Protein AF-A0AAN9YS39-F1 (afdb_monomer)

Mean predicted aligned error: 8.91 Å

Radius of gyration: 19.29 Å; Cα contacts (8 Å, |Δi|>4): 243; chains: 1; bounding box: 54×45×64 Å

Organism: NCBI:txid117547

Foldseek 3Di:
DDPDDDPPPVDQDPVNVLVVLVVLADDDPQLQCCLQPPQLVCLVPDPDFAQEEEEEAVVLVCQVPVQVPAAQDFPRDCSNANPVNQVVVCVVVVNDRDGTDGRYHRSYYHPDAPNSSSCQQSWAPDDPPDHTHDHPCNSNVVGNHNYYDYDYDPPPPPD

InterPro domains:
  IPR036514 SGNH hydrolase superfamily [G3DSA:3.40.50.1110] (14-134)

Sequence (159 aa):
MHESYSSNDGCVSAEDLKQSLKSLAKFKQRSFETSSTTHIPLLQTCTDEPEIVLLGDSMIERMTTTGDSPSFQPWPSETLLSHESIVSLSAALNDQSINRLSNVFNAGVGGDKFENILYRLAGGDSSEDRPPLPGLLDVLQLRNVKLWDSFTGETSRTT

pLDDT: mean 82.63, std 16.31, range [37.0, 96.19]

Secondary structure (DSSP, 8-state):
-------------HHHHHHHHHHH----HHHHHHIIIIIHHHHHH--SPPSEEEEESHHHHHHHHTS---TTS-BS-TTTS-HHHHHHHHHHTTS----PBSSEEEEE-TT--HHHHHHHHH-B--BTTBPPBPPHHHHHTTS---EEEEE--------

Structure (mmCIF, N/CA/C/O backbone):
data_AF-A0AAN9YS39-F1
#
_entry.id   AF-A0AAN9YS39-F1
#
loop_
_atom_site.group_PDB
_atom_site.id
_atom_site.type_symbol
_atom_site.label_atom_id
_atom_site.label_alt_id
_atom_site.label_comp_id
_atom_site.label_asym_id
_atom_site.label_entity_id
_atom_site.label_seq_id
_atom_site.pdbx_PDB_ins_code
_atom_site.Cartn_x
_atom_site.Cartn_y
_atom_site.Cartn_z
_atom_site.occupancy
_atom_site.B_iso_or_equiv
_atom_site.auth_seq_id
_atom_site.auth_comp_id
_atom_site.auth_asym_id
_atom_site.auth_atom_id
_atom_site.pdbx_PDB_model_num
ATOM 1 N N . MET A 1 1 ? -35.924 -15.075 -38.144 1.00 39.03 1 MET A N 1
ATOM 2 C CA . MET A 1 1 ? -34.917 -14.076 -37.740 1.00 39.03 1 MET A CA 1
ATOM 3 C C . MET A 1 1 ? -34.938 -14.028 -36.227 1.00 39.03 1 MET A C 1
ATOM 5 O O . MET A 1 1 ? -35.868 -13.474 -35.667 1.00 39.03 1 MET A O 1
ATOM 9 N N . HIS A 1 2 ? -34.012 -14.732 -35.584 1.00 37.00 2 HIS A N 1
ATOM 10 C CA . HIS A 1 2 ? -33.788 -14.645 -34.144 1.00 37.00 2 HIS A CA 1
ATOM 11 C C . HIS A 1 2 ? -32.399 -14.032 -33.999 1.00 37.00 2 HIS A C 1
ATOM 13 O O . HIS A 1 2 ? -31.403 -14.714 -34.222 1.00 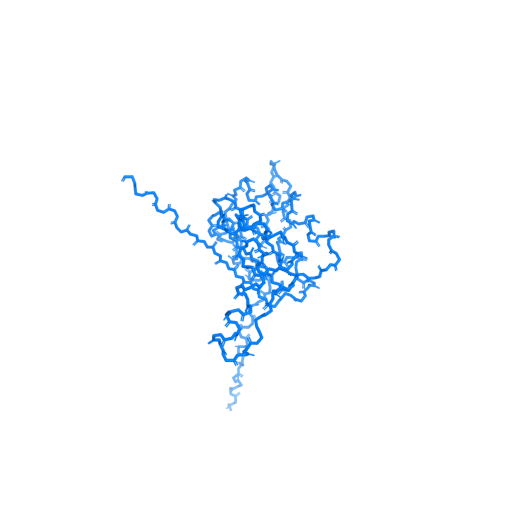37.00 2 HIS A O 1
ATOM 19 N N . GLU A 1 3 ? -32.344 -12.729 -33.738 1.00 39.38 3 GLU A N 1
ATOM 20 C CA . GLU A 1 3 ? -31.117 -12.077 -33.293 1.00 39.38 3 GLU A CA 1
ATOM 21 C C . GLU A 1 3 ? -30.938 -12.419 -31.816 1.00 39.38 3 GLU A C 1
ATOM 23 O O . GLU A 1 3 ? -31.689 -11.985 -30.943 1.00 39.38 3 GLU A O 1
ATOM 28 N N . SER A 1 4 ? -29.977 -13.293 -31.553 1.00 39.94 4 SER A N 1
ATOM 29 C CA . SER A 1 4 ? -29.464 -13.567 -30.221 1.00 39.94 4 SER A CA 1
ATOM 30 C C . SER A 1 4 ? -28.697 -12.340 -29.729 1.00 39.94 4 SER A C 1
ATOM 32 O O . SER A 1 4 ? -27.648 -11.998 -30.271 1.00 39.94 4 SER A O 1
ATOM 34 N N . TYR A 1 5 ? -29.236 -11.689 -28.699 1.00 40.44 5 TYR A N 1
ATOM 35 C CA . TYR A 1 5 ? -28.532 -10.698 -27.893 1.00 40.44 5 TYR A CA 1
ATOM 36 C C . TYR A 1 5 ? -27.308 -11.364 -27.248 1.00 40.44 5 TYR A C 1
ATOM 38 O O . TYR A 1 5 ? -27.447 -12.195 -26.351 1.00 40.44 5 TYR A O 1
ATOM 46 N N . SER A 1 6 ? -26.111 -11.006 -27.713 1.00 43.75 6 SER A N 1
ATOM 47 C CA . SER A 1 6 ? -24.876 -11.247 -26.968 1.00 43.75 6 SER A CA 1
ATOM 48 C C . SER A 1 6 ? -24.887 -10.356 -25.732 1.00 43.75 6 SER A C 1
ATOM 50 O O . SER A 1 6 ? -24.751 -9.137 -25.835 1.00 43.75 6 SER A O 1
ATOM 52 N N . SER A 1 7 ? -25.041 -10.969 -24.563 1.00 44.12 7 SER A N 1
ATOM 53 C CA . SER A 1 7 ? -24.670 -10.354 -23.294 1.00 44.12 7 SER A CA 1
ATOM 54 C C . SER A 1 7 ? -23.172 -10.049 -23.337 1.00 44.12 7 SER A C 1
ATOM 56 O O . SER A 1 7 ? -22.344 -10.951 -23.234 1.00 44.12 7 SER A O 1
ATOM 58 N N . ASN A 1 8 ? -22.819 -8.782 -23.550 1.00 45.91 8 ASN A N 1
ATOM 59 C CA . ASN A 1 8 ? -21.484 -8.278 -23.252 1.00 45.91 8 ASN A CA 1
ATOM 60 C C . ASN A 1 8 ? -21.375 -8.205 -21.724 1.00 45.91 8 ASN A C 1
ATOM 62 O O . ASN A 1 8 ? -21.684 -7.176 -21.122 1.00 45.91 8 ASN A O 1
ATOM 66 N N . ASP A 1 9 ? -20.982 -9.309 -21.093 1.00 49.34 9 ASP A N 1
ATOM 67 C CA . ASP A 1 9 ? -20.484 -9.274 -19.722 1.00 49.34 9 ASP A CA 1
ATOM 68 C C . ASP A 1 9 ? -19.184 -8.465 -19.742 1.00 49.34 9 ASP A C 1
ATOM 70 O O . ASP A 1 9 ? -18.130 -8.945 -20.157 1.00 49.34 9 ASP A O 1
ATOM 74 N N . GLY A 1 10 ? -19.285 -7.190 -19.361 1.00 56.09 10 GLY A N 1
ATOM 75 C CA . GLY A 1 10 ? -18.198 -6.208 -19.311 1.00 56.09 10 GLY A CA 1
ATOM 76 C C . GLY A 1 10 ? -17.172 -6.486 -18.210 1.00 56.09 10 GLY A C 1
ATOM 77 O O . GLY A 1 10 ? -16.821 -5.585 -17.452 1.00 56.09 10 GLY A O 1
ATOM 78 N N . CYS A 1 11 ? -16.714 -7.731 -18.090 1.00 52.41 11 CYS A N 1
ATOM 79 C CA . CYS A 1 11 ? -15.621 -8.105 -17.209 1.00 52.41 11 CYS A CA 1
ATOM 80 C C . CYS A 1 11 ? -14.301 -7.718 -17.888 1.00 52.41 11 CYS A C 1
ATOM 82 O O . CYS A 1 11 ? -13.838 -8.391 -18.808 1.00 52.41 11 CYS A O 1
ATOM 84 N N . VAL A 1 12 ? -13.716 -6.596 -17.467 1.00 68.75 12 VAL A N 1
ATOM 85 C CA . VAL A 1 12 ? -12.355 -6.206 -17.863 1.00 68.75 12 VAL A CA 1
ATOM 86 C C . VAL A 1 12 ? -11.393 -7.263 -17.319 1.00 68.75 12 VAL A C 1
ATOM 88 O O . VAL A 1 12 ? -11.411 -7.542 -16.119 1.00 68.75 12 VAL A O 1
ATOM 91 N N . SER A 1 13 ? -10.569 -7.869 -18.178 1.00 82.06 13 SER A N 1
ATOM 92 C CA . SER A 1 13 ? -9.599 -8.864 -17.715 1.00 82.06 13 SER A CA 1
ATOM 93 C C . SER A 1 13 ? -8.542 -8.211 -16.813 1.00 82.06 13 SER A C 1
ATOM 95 O O . SER A 1 13 ? -8.242 -7.022 -16.943 1.00 82.06 13 SER A O 1
ATOM 97 N N . ALA A 1 14 ? -7.952 -8.978 -15.889 1.00 78.38 14 ALA A N 1
ATOM 98 C CA . ALA A 1 14 ? -6.887 -8.468 -15.018 1.00 78.38 14 ALA A CA 1
ATOM 99 C C . ALA A 1 14 ? -5.699 -7.908 -15.825 1.00 78.38 14 ALA A C 1
ATOM 101 O O . ALA A 1 14 ? -5.078 -6.926 -15.415 1.00 78.38 14 ALA A O 1
ATOM 102 N N . GLU A 1 15 ? -5.437 -8.485 -16.998 1.00 83.44 15 GLU A N 1
ATOM 103 C CA . GLU A 1 15 ? -4.378 -8.050 -17.903 1.00 83.44 15 GLU A CA 1
ATOM 104 C C . GLU A 1 15 ? -4.726 -6.726 -18.599 1.00 83.44 15 GLU A C 1
ATOM 106 O O . GLU A 1 15 ? -3.889 -5.827 -18.663 1.00 83.44 15 GLU A O 1
ATOM 111 N N . ASP A 1 16 ? -5.980 -6.547 -19.029 1.00 85.81 16 ASP A N 1
ATOM 112 C CA . ASP A 1 16 ? -6.459 -5.284 -19.611 1.00 85.81 16 ASP A CA 1
ATOM 113 C C . ASP A 1 16 ? -6.456 -4.151 -18.579 1.00 85.81 16 ASP A C 1
ATOM 115 O O . ASP A 1 16 ? -6.081 -3.012 -18.884 1.00 85.81 16 ASP A O 1
ATOM 119 N N . LEU A 1 17 ? -6.825 -4.461 -17.330 1.00 84.69 17 LEU A N 1
ATOM 120 C CA . LEU A 1 17 ? -6.715 -3.525 -16.216 1.00 84.69 17 LEU A CA 1
ATOM 121 C C . LEU A 1 17 ? -5.251 -3.136 -15.999 1.00 84.69 17 LEU A C 1
ATOM 123 O O . LEU A 1 17 ? -4.932 -1.950 -15.962 1.00 84.69 17 LEU A O 1
ATOM 127 N N . LYS A 1 18 ? -4.344 -4.113 -15.910 1.00 85.50 18 LYS A N 1
ATOM 128 C CA . LYS A 1 18 ? -2.911 -3.866 -15.719 1.00 85.50 18 LYS A CA 1
ATOM 129 C C . LYS A 1 18 ? -2.329 -3.016 -16.843 1.00 85.50 18 LYS A C 1
ATOM 131 O O . LYS A 1 18 ? -1.599 -2.063 -16.570 1.00 85.50 18 LYS A O 1
ATOM 136 N N . GLN A 1 19 ? -2.696 -3.299 -18.089 1.00 88.00 19 GLN A N 1
ATOM 137 C CA . GLN A 1 19 ? -2.258 -2.523 -19.243 1.00 88.00 19 GLN A CA 1
ATOM 138 C C . GLN A 1 19 ? -2.791 -1.084 -19.195 1.00 88.00 19 GLN A C 1
ATOM 140 O O . GLN A 1 19 ? -2.050 -0.134 -19.466 1.00 88.00 19 GLN A O 1
ATOM 145 N N . SER A 1 20 ? -4.046 -0.907 -18.774 1.00 89.81 20 SER A N 1
ATOM 146 C CA . SER A 1 20 ? -4.647 0.414 -18.566 1.00 89.81 20 SER A CA 1
ATOM 147 C C . SER A 1 20 ? -3.912 1.198 -17.475 1.00 89.81 20 SER A C 1
ATOM 149 O O . SER A 1 20 ? -3.558 2.359 -17.684 1.00 89.81 20 SER A O 1
ATOM 151 N N . LEU A 1 21 ? -3.585 0.560 -16.347 1.00 89.75 21 LEU A N 1
ATOM 152 C CA . LEU A 1 21 ? -2.820 1.176 -15.258 1.00 89.75 21 LEU A CA 1
ATOM 153 C C . LEU A 1 21 ? -1.404 1.560 -15.709 1.00 89.75 21 LEU A C 1
ATOM 155 O O . LEU A 1 21 ? -0.965 2.680 -15.445 1.00 89.75 21 LEU A O 1
ATOM 159 N N . LYS A 1 22 ? -0.711 0.678 -16.445 1.00 90.19 22 LYS A N 1
ATOM 160 C CA . LYS A 1 22 ? 0.624 0.951 -17.007 1.00 90.19 22 LYS A CA 1
ATOM 161 C C . LYS A 1 22 ? 0.632 2.168 -17.933 1.00 90.19 22 LYS A C 1
ATOM 163 O O . LYS A 1 22 ? 1.597 2.923 -17.916 1.00 90.19 22 LYS A O 1
ATOM 168 N N . SER A 1 23 ? -0.434 2.391 -18.705 1.00 92.00 23 SER A N 1
ATOM 169 C CA . SER A 1 23 ? -0.521 3.542 -19.619 1.00 92.00 23 SER A CA 1
ATOM 170 C C . SER A 1 23 ? -0.535 4.902 -18.903 1.00 92.00 23 SER A C 1
ATOM 172 O O . SER A 1 23 ? -0.090 5.904 -19.462 1.00 92.00 23 SER A O 1
ATOM 174 N N . LEU A 1 24 ? -1.012 4.932 -17.655 1.00 92.31 24 LEU A N 1
ATOM 175 C CA . LEU A 1 24 ? -1.101 6.132 -16.816 1.00 92.31 24 LEU A CA 1
ATOM 176 C C . LEU A 1 24 ? 0.028 6.211 -15.777 1.00 92.31 24 LEU A C 1
ATOM 178 O O . LEU A 1 24 ? 0.238 7.254 -15.154 1.00 92.31 24 LEU A O 1
ATOM 182 N N . ALA A 1 25 ? 0.746 5.109 -15.577 1.00 93.38 25 ALA A N 1
ATOM 183 C CA . ALA A 1 25 ? 1.816 4.987 -14.609 1.00 93.38 25 ALA A CA 1
ATOM 184 C C . ALA A 1 25 ? 3.033 5.840 -14.986 1.00 93.38 25 ALA A C 1
ATOM 186 O O . ALA A 1 25 ? 3.477 5.863 -16.134 1.00 93.38 25 ALA A O 1
ATOM 187 N N . LYS A 1 26 ? 3.642 6.494 -13.991 1.00 94.12 26 LYS A N 1
ATOM 188 C CA . LYS A 1 26 ? 4.940 7.159 -14.160 1.00 94.12 26 LYS A CA 1
ATOM 189 C C . LYS A 1 26 ? 5.926 6.706 -13.107 1.00 94.12 26 LYS A C 1
ATOM 191 O O . LYS A 1 26 ? 5.636 6.684 -11.908 1.00 94.12 26 LYS A O 1
ATOM 196 N N . PHE A 1 27 ? 7.128 6.415 -13.582 1.00 94.31 27 PHE A N 1
ATOM 197 C CA . PHE A 1 27 ? 8.255 6.076 -12.739 1.00 94.31 27 PHE A CA 1
ATOM 198 C C . PHE A 1 27 ? 8.627 7.232 -11.805 1.00 94.31 27 PHE A C 1
ATOM 200 O O . PHE A 1 27 ? 8.667 8.398 -12.202 1.00 94.31 27 PHE A O 1
ATOM 207 N N . LYS A 1 28 ? 8.975 6.872 -10.573 1.00 93.88 28 LYS A N 1
ATOM 208 C CA . LYS A 1 28 ? 9.651 7.737 -9.613 1.00 93.88 28 LYS A CA 1
ATOM 209 C C . LYS A 1 28 ? 10.566 6.872 -8.752 1.00 93.88 28 LYS A C 1
ATOM 211 O O . LYS A 1 28 ? 10.127 5.854 -8.219 1.00 93.88 28 LYS A O 1
ATOM 216 N N . GLN A 1 29 ? 11.819 7.307 -8.599 1.00 94.75 29 GLN A N 1
ATOM 217 C CA . GLN A 1 29 ? 12.879 6.540 -7.935 1.00 94.75 29 GLN A CA 1
ATOM 218 C C . GLN A 1 29 ? 12.459 6.043 -6.546 1.00 94.75 29 GLN A C 1
ATOM 220 O O . GLN A 1 29 ? 12.477 4.845 -6.289 1.00 94.75 29 GLN A O 1
ATOM 225 N N . ARG A 1 30 ? 11.977 6.946 -5.682 1.00 94.88 30 ARG A N 1
ATOM 226 C CA . ARG A 1 30 ? 11.544 6.592 -4.321 1.00 94.88 30 ARG A CA 1
ATOM 227 C C . ARG A 1 30 ? 10.415 5.554 -4.313 1.00 94.88 30 ARG A C 1
ATOM 229 O O . ARG A 1 30 ? 10.447 4.626 -3.518 1.00 94.88 30 ARG A O 1
ATOM 236 N N . SER A 1 31 ? 9.440 5.676 -5.213 1.00 95.06 31 SER A N 1
ATOM 237 C CA . SER A 1 31 ? 8.316 4.736 -5.333 1.00 95.06 31 SER A CA 1
ATOM 238 C C . SER A 1 31 ? 8.798 3.335 -5.709 1.00 95.06 31 SER A C 1
ATOM 240 O O . SER A 1 31 ? 8.323 2.341 -5.155 1.00 95.06 31 SER A O 1
ATOM 242 N N . PHE A 1 32 ? 9.770 3.257 -6.621 1.00 96.12 32 PHE A N 1
ATOM 243 C CA . PHE A 1 32 ? 10.421 2.009 -7.004 1.00 96.12 32 PHE A CA 1
ATOM 244 C C . PHE A 1 32 ? 11.227 1.402 -5.849 1.00 96.12 32 PHE A C 1
ATOM 246 O O . PHE A 1 32 ? 11.034 0.233 -5.520 1.00 96.12 32 PHE A O 1
ATOM 253 N N . GLU A 1 33 ? 12.089 2.188 -5.205 1.00 96.19 33 GLU A N 1
ATOM 254 C CA . GLU A 1 33 ? 12.954 1.733 -4.111 1.00 96.19 33 GLU A CA 1
ATOM 255 C C . GLU A 1 33 ? 12.139 1.221 -2.923 1.00 96.19 33 GLU A C 1
ATOM 257 O O . GLU A 1 33 ? 12.350 0.095 -2.478 1.00 96.19 33 GLU A O 1
ATOM 262 N N . THR A 1 34 ? 11.154 1.988 -2.447 1.00 96.19 34 THR A N 1
ATOM 263 C CA . THR A 1 34 ? 10.321 1.566 -1.312 1.00 96.19 34 THR A CA 1
ATOM 264 C C . THR A 1 34 ? 9.501 0.321 -1.654 1.00 96.19 34 THR A C 1
ATOM 266 O O . THR A 1 34 ? 9.350 -0.572 -0.822 1.00 96.19 34 THR A O 1
ATOM 269 N N . SER A 1 35 ? 9.017 0.195 -2.894 1.00 95.62 35 SER A N 1
ATOM 270 C CA . SER A 1 35 ? 8.277 -1.010 -3.292 1.00 95.62 35 SER A CA 1
ATOM 271 C C . SER A 1 35 ? 9.156 -2.246 -3.359 1.00 95.62 35 SER A C 1
ATOM 273 O O . SER A 1 35 ? 8.786 -3.285 -2.823 1.00 95.62 35 SER A O 1
ATOM 275 N N . SER A 1 36 ? 10.309 -2.128 -4.017 1.00 95.56 36 SER A N 1
ATOM 276 C CA . SER A 1 36 ? 11.219 -3.249 -4.262 1.00 95.56 36 SER A CA 1
ATOM 277 C C . SER A 1 36 ? 11.940 -3.715 -3.003 1.00 95.56 36 SER A C 1
ATOM 279 O O . SER A 1 36 ? 12.166 -4.911 -2.854 1.00 95.56 36 SER A O 1
ATOM 281 N N . THR A 1 37 ? 12.285 -2.800 -2.097 1.00 95.94 37 THR A N 1
ATOM 282 C CA . THR A 1 37 ? 13.095 -3.124 -0.912 1.00 95.94 37 THR A CA 1
ATOM 283 C C . THR A 1 37 ? 12.274 -3.298 0.364 1.00 95.94 37 THR A C 1
ATOM 285 O O . THR A 1 37 ? 12.708 -4.030 1.250 1.00 95.94 37 THR A O 1
ATOM 288 N N . THR A 1 38 ? 11.078 -2.701 0.449 1.00 94.94 38 THR A N 1
ATOM 289 C CA . THR A 1 38 ? 10.230 -2.770 1.652 1.00 94.94 38 THR A CA 1
ATOM 290 C C . THR A 1 38 ? 8.918 -3.501 1.387 1.00 94.94 38 THR A C 1
ATOM 292 O O . THR A 1 38 ? 8.666 -4.538 1.993 1.00 94.94 38 THR A O 1
ATOM 295 N N . HIS A 1 39 ? 8.070 -2.993 0.487 1.00 94.94 39 HIS A N 1
ATOM 296 C CA . HIS A 1 39 ? 6.693 -3.490 0.349 1.00 94.94 39 HIS A CA 1
ATOM 297 C C . HIS A 1 39 ? 6.612 -4.926 -0.176 1.00 94.94 39 HIS A C 1
ATOM 299 O O . HIS A 1 39 ? 5.948 -5.764 0.430 1.00 94.94 39 HIS A O 1
ATOM 305 N N . ILE A 1 40 ? 7.281 -5.215 -1.295 1.00 94.12 40 ILE A N 1
ATOM 306 C CA . ILE A 1 40 ? 7.247 -6.538 -1.928 1.00 94.12 40 ILE A CA 1
ATOM 307 C C . ILE A 1 40 ? 7.909 -7.587 -1.023 1.00 94.12 40 ILE A C 1
ATOM 309 O O . ILE A 1 40 ? 7.262 -8.602 -0.762 1.00 94.12 40 ILE A O 1
ATOM 313 N N . PRO A 1 41 ? 9.117 -7.357 -0.464 1.00 94.69 41 PRO A N 1
ATOM 314 C CA . PRO A 1 41 ? 9.709 -8.304 0.475 1.00 94.69 41 PRO A 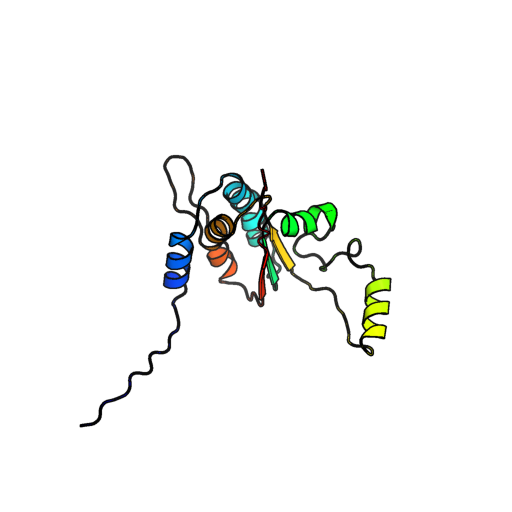CA 1
ATOM 315 C C . PRO A 1 41 ? 8.838 -8.544 1.707 1.00 94.69 41 PRO A C 1
ATOM 317 O O . PRO A 1 41 ? 8.702 -9.689 2.132 1.00 94.69 41 PRO A O 1
ATOM 320 N N . LEU A 1 42 ? 8.200 -7.507 2.262 1.00 92.62 42 LEU A N 1
ATOM 321 C CA . LEU A 1 42 ? 7.309 -7.664 3.413 1.00 92.62 42 LEU A CA 1
ATOM 322 C C . LEU A 1 42 ? 6.096 -8.548 3.080 1.00 92.62 42 LEU A C 1
ATOM 324 O O . LEU A 1 42 ? 5.781 -9.457 3.840 1.00 92.62 42 LEU A O 1
ATOM 328 N N . LEU A 1 43 ? 5.464 -8.351 1.920 1.00 90.94 43 LEU A N 1
ATOM 329 C CA . LEU A 1 43 ? 4.383 -9.225 1.454 1.00 90.94 43 LEU A CA 1
ATOM 330 C C . LEU A 1 43 ? 4.851 -10.666 1.215 1.00 90.94 43 LEU A C 1
ATOM 332 O O . LEU A 1 43 ? 4.120 -11.605 1.508 1.00 90.94 43 LEU A O 1
ATOM 336 N N . GLN A 1 44 ? 6.059 -10.858 0.688 1.00 89.50 44 GLN A N 1
ATOM 337 C CA . GLN A 1 44 ? 6.604 -12.187 0.399 1.00 89.50 44 GLN A CA 1
ATOM 338 C C . GLN A 1 44 ? 7.047 -12.943 1.657 1.00 89.50 44 GLN A C 1
ATOM 340 O O . GLN A 1 44 ? 6.986 -14.169 1.680 1.00 89.50 44 GLN A O 1
ATOM 345 N N . THR A 1 45 ? 7.500 -12.228 2.686 1.00 88.69 45 THR A N 1
ATOM 346 C CA . THR A 1 45 ? 7.991 -12.818 3.943 1.00 88.69 45 THR A CA 1
ATOM 347 C C . THR A 1 45 ? 6.899 -13.000 4.990 1.00 88.69 45 THR A C 1
ATOM 349 O O . THR A 1 45 ? 7.028 -13.871 5.848 1.00 88.69 45 THR A O 1
ATOM 352 N N . CYS A 1 46 ? 5.821 -12.216 4.930 1.00 82.88 46 CYS A N 1
ATOM 353 C CA . CYS A 1 46 ? 4.706 -12.336 5.857 1.00 82.88 46 CYS A CA 1
ATOM 354 C C . CYS A 1 46 ? 3.797 -13.518 5.482 1.00 82.88 46 CYS A C 1
ATOM 356 O O . CYS A 1 46 ? 3.317 -13.628 4.346 1.00 82.88 46 CYS A O 1
ATOM 358 N N . THR A 1 47 ? 3.554 -14.394 6.461 1.00 79.44 47 THR A N 1
ATOM 359 C CA . THR A 1 47 ? 2.622 -15.524 6.344 1.00 79.44 47 THR A CA 1
ATOM 360 C C . THR A 1 47 ? 1.165 -15.090 6.403 1.00 79.44 47 THR A C 1
ATOM 362 O O . THR A 1 47 ? 0.311 -15.794 5.873 1.00 79.44 47 THR A O 1
ATOM 365 N N . ASP A 1 48 ? 0.885 -13.944 7.022 1.00 81.94 48 ASP A N 1
ATOM 366 C CA . ASP A 1 48 ? -0.468 -13.419 7.132 1.00 81.94 48 ASP A CA 1
ATOM 367 C C . ASP A 1 48 ? -0.901 -12.797 5.798 1.00 81.94 48 ASP A C 1
ATOM 369 O O . ASP A 1 48 ? -0.143 -12.100 5.112 1.00 81.94 48 ASP A O 1
ATOM 373 N N .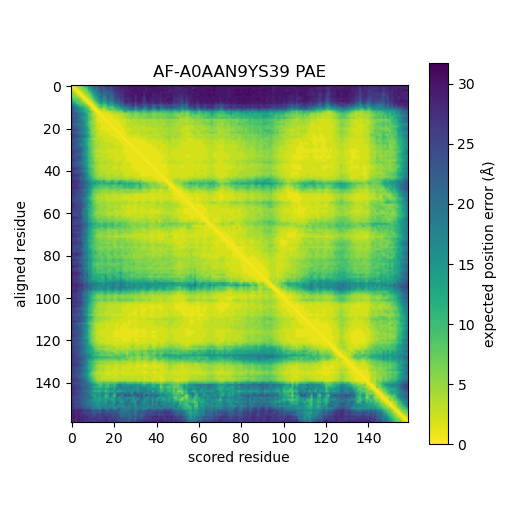 GLU A 1 49 ? -2.137 -13.073 5.391 1.00 84.38 49 GLU A N 1
ATOM 374 C CA . GLU A 1 49 ? -2.706 -12.466 4.194 1.00 84.38 49 GLU A CA 1
ATOM 375 C C . GLU A 1 49 ? -3.255 -11.079 4.531 1.00 84.38 49 GLU A C 1
ATOM 377 O O . GLU A 1 49 ? -4.080 -10.962 5.439 1.00 84.38 49 GLU A O 1
ATOM 382 N N . PRO A 1 50 ? -2.831 -10.020 3.817 1.00 87.50 50 PRO A N 1
ATOM 383 C CA . PRO A 1 50 ? -3.392 -8.702 4.034 1.00 87.50 50 PRO A CA 1
ATOM 384 C C . PRO A 1 50 ? -4.868 -8.704 3.642 1.00 87.50 50 PRO A C 1
ATOM 386 O O . PRO A 1 50 ? -5.220 -8.992 2.500 1.00 87.50 50 PRO A O 1
ATOM 389 N N . GLU A 1 51 ? -5.732 -8.340 4.583 1.00 88.00 51 GLU A N 1
ATOM 390 C CA . GLU A 1 51 ? -7.162 -8.179 4.316 1.00 88.00 51 GLU A CA 1
ATOM 391 C C . GLU A 1 51 ? -7.459 -6.804 3.713 1.00 88.00 51 GLU A C 1
ATOM 393 O O . GLU A 1 51 ? -8.410 -6.646 2.943 1.00 88.00 51 GLU A O 1
ATOM 398 N N . ILE A 1 52 ? -6.633 -5.812 4.054 1.00 89.12 52 ILE A N 1
ATOM 399 C CA . ILE A 1 52 ? -6.789 -4.414 3.655 1.00 89.12 52 ILE A CA 1
ATOM 400 C C . ILE A 1 52 ? -5.437 -3.891 3.193 1.00 89.12 52 ILE A C 1
ATOM 402 O O . ILE A 1 52 ? -4.436 -4.054 3.891 1.00 89.12 52 ILE A O 1
ATOM 406 N N . VAL A 1 53 ? -5.412 -3.224 2.043 1.00 91.50 53 VAL A N 1
ATOM 407 C CA . VAL A 1 53 ? -4.211 -2.570 1.520 1.00 91.50 53 VAL A CA 1
ATOM 408 C C . VAL A 1 53 ? -4.446 -1.067 1.451 1.00 91.50 53 VAL A C 1
ATOM 410 O O . VAL A 1 53 ? -5.331 -0.595 0.738 1.00 91.50 53 VAL A O 1
ATOM 413 N N . LEU A 1 54 ? -3.629 -0.314 2.187 1.00 92.69 54 LEU A N 1
ATOM 414 C CA . LEU A 1 54 ? -3.629 1.145 2.173 1.00 92.69 54 LEU A CA 1
ATOM 415 C C . LEU A 1 54 ? -2.575 1.633 1.184 1.00 92.69 54 LEU A C 1
ATOM 417 O O . LEU A 1 54 ? -1.373 1.515 1.431 1.00 92.69 54 LEU A O 1
ATOM 421 N N . LEU A 1 55 ? -3.015 2.203 0.071 1.00 91.38 55 LEU A N 1
ATOM 422 C CA . LEU A 1 55 ? -2.146 2.857 -0.895 1.00 91.38 55 LEU A CA 1
ATOM 423 C C . LEU A 1 55 ? -2.180 4.358 -0.670 1.00 91.38 55 LEU A C 1
ATOM 425 O O . LEU A 1 55 ? -3.236 4.959 -0.490 1.00 91.38 55 LEU A O 1
ATOM 429 N N . GLY A 1 56 ? -1.025 4.997 -0.753 1.00 90.56 56 GLY A N 1
ATOM 430 C CA . GLY A 1 56 ? -1.027 6.445 -0.748 1.00 90.56 56 GLY A CA 1
ATOM 431 C C . GLY A 1 56 ? 0.343 7.068 -0.748 1.00 90.56 56 GLY A C 1
ATOM 432 O O . GLY A 1 56 ? 1.359 6.427 -1.033 1.00 90.56 56 GLY A O 1
ATOM 433 N N . ASP A 1 57 ? 0.318 8.348 -0.428 1.00 92.38 57 ASP A N 1
ATOM 434 C CA . ASP A 1 57 ? 1.471 9.221 -0.379 1.00 92.38 57 ASP A CA 1
ATOM 435 C C . ASP A 1 57 ? 2.089 9.282 1.035 1.00 92.38 57 ASP A C 1
ATOM 437 O O . ASP A 1 57 ? 2.073 8.316 1.807 1.00 92.38 57 ASP A O 1
ATOM 441 N N . SER A 1 58 ? 2.633 10.448 1.386 1.00 90.69 58 SER A N 1
ATOM 442 C CA . SER A 1 58 ? 3.160 10.744 2.712 1.00 90.69 58 SER A CA 1
ATOM 443 C C . SER A 1 58 ? 2.145 10.590 3.843 1.00 90.69 58 SER A C 1
ATOM 445 O O . SER A 1 58 ? 2.571 10.303 4.955 1.00 90.69 58 SER A O 1
ATOM 447 N N . MET A 1 59 ? 0.844 10.810 3.633 1.00 89.94 59 MET A N 1
ATOM 448 C CA . MET A 1 59 ? -0.138 10.677 4.716 1.00 89.94 59 MET A CA 1
ATOM 449 C C . MET A 1 59 ? -0.274 9.223 5.153 1.00 89.94 59 MET A C 1
ATOM 451 O O . MET A 1 59 ? -0.198 8.937 6.345 1.00 89.94 59 MET A O 1
ATOM 455 N N . ILE A 1 60 ? -0.380 8.304 4.192 1.00 91.06 60 ILE A N 1
ATOM 456 C CA . ILE A 1 60 ? -0.442 6.870 4.478 1.00 91.06 60 ILE A CA 1
ATOM 457 C C . ILE A 1 60 ? 0.901 6.371 5.009 1.00 91.06 60 ILE A C 1
ATOM 459 O O . ILE A 1 60 ? 0.920 5.699 6.036 1.00 91.06 60 ILE A O 1
ATOM 463 N N . GLU A 1 61 ? 2.026 6.782 4.413 1.00 91.50 61 GLU A N 1
ATOM 464 C CA . GLU A 1 61 ? 3.369 6.463 4.931 1.00 91.50 61 GLU A CA 1
ATOM 465 C C . GLU A 1 61 ? 3.532 6.919 6.396 1.00 91.50 61 GLU A C 1
ATOM 467 O O . GLU A 1 61 ? 4.088 6.204 7.225 1.00 91.50 61 GLU A O 1
ATOM 472 N N . ARG A 1 62 ? 3.002 8.091 6.767 1.00 90.94 62 ARG A N 1
ATOM 473 C CA . ARG A 1 62 ? 3.100 8.626 8.136 1.00 90.94 62 ARG A CA 1
ATOM 474 C C . ARG A 1 62 ? 2.295 7.857 9.173 1.00 90.94 62 ARG A C 1
ATOM 476 O O . ARG A 1 62 ? 2.600 7.982 10.359 1.00 90.94 62 ARG A O 1
ATOM 483 N N . MET A 1 63 ? 1.329 7.040 8.763 1.00 90.62 63 MET A N 1
ATOM 484 C CA . MET A 1 63 ? 0.605 6.182 9.701 1.00 90.62 63 MET A CA 1
ATOM 485 C C . MET A 1 63 ? 1.538 5.161 10.355 1.00 90.62 63 MET A C 1
ATOM 487 O O . MET A 1 63 ? 1.335 4.834 11.518 1.00 90.62 63 MET A O 1
ATOM 491 N N . THR A 1 64 ? 2.594 4.713 9.666 1.00 89.06 64 THR A N 1
ATOM 492 C CA . THR A 1 64 ? 3.585 3.802 10.263 1.00 89.06 64 THR A CA 1
ATOM 493 C C . THR A 1 64 ? 4.570 4.524 11.178 1.00 89.06 64 THR A C 1
ATOM 495 O O . THR A 1 64 ? 5.019 3.942 12.154 1.00 89.06 64 THR A O 1
ATOM 498 N N . THR A 1 65 ? 4.902 5.788 10.893 1.00 86.06 65 THR A N 1
ATOM 499 C CA . THR A 1 65 ? 5.941 6.530 11.632 1.00 86.06 65 THR A CA 1
ATOM 500 C C . THR A 1 65 ? 5.382 7.386 12.762 1.00 86.06 65 THR A C 1
ATOM 502 O O . THR A 1 65 ? 5.791 7.241 13.905 1.00 86.06 65 THR A O 1
ATOM 505 N N . THR A 1 66 ? 4.452 8.296 12.462 1.00 87.75 66 THR A N 1
ATOM 506 C CA . THR A 1 66 ? 3.827 9.185 13.460 1.00 87.75 66 THR A CA 1
ATOM 507 C C . THR A 1 66 ? 2.657 8.497 14.147 1.00 87.75 66 THR A C 1
ATOM 509 O O . THR A 1 66 ? 2.439 8.681 15.339 1.00 87.75 66 THR A O 1
ATOM 512 N N . GLY A 1 67 ? 1.902 7.707 13.384 1.00 85.12 67 GLY A N 1
ATOM 513 C CA . GLY A 1 67 ? 0.761 6.963 13.896 1.00 85.12 67 GLY A CA 1
ATOM 514 C C . GLY A 1 67 ? 1.116 5.623 14.531 1.00 85.12 67 GLY A C 1
ATOM 515 O O . GLY A 1 67 ? 0.205 4.936 14.978 1.00 85.12 67 GLY A O 1
ATOM 516 N N . ASP A 1 68 ? 2.387 5.214 14.529 1.00 91.69 68 ASP A N 1
ATOM 517 C CA . ASP A 1 68 ? 2.863 3.941 15.094 1.00 91.69 68 ASP A CA 1
ATOM 518 C C . ASP A 1 68 ? 1.972 2.734 14.727 1.00 91.69 68 ASP A C 1
ATOM 520 O O . ASP A 1 68 ? 1.666 1.870 15.543 1.00 91.69 68 ASP A O 1
ATOM 524 N N . SER A 1 69 ? 1.454 2.730 13.494 1.00 92.31 69 SER A N 1
ATOM 525 C CA . SER A 1 69 ? 0.545 1.712 12.958 1.00 92.31 69 SER A CA 1
ATOM 526 C C . SER A 1 69 ? 1.252 0.937 11.844 1.00 92.31 69 SER A C 1
ATOM 528 O O . SER A 1 69 ? 0.972 1.171 10.662 1.00 92.31 69 SER A O 1
ATOM 530 N N . PRO A 1 70 ? 2.231 0.079 12.183 1.00 91.62 70 PRO A N 1
ATOM 531 C CA . PRO A 1 70 ? 2.949 -0.719 11.198 1.00 91.62 70 PRO A CA 1
ATOM 532 C C . PRO A 1 70 ? 2.027 -1.758 10.545 1.00 91.62 70 PRO A C 1
ATOM 534 O O . PRO A 1 70 ? 0.984 -2.131 11.085 1.00 91.62 70 PRO A O 1
ATOM 537 N N . SER A 1 71 ? 2.429 -2.238 9.369 1.00 92.50 71 SER A N 1
ATOM 538 C CA . SER A 1 71 ? 1.694 -3.279 8.648 1.00 92.50 71 SER A CA 1
ATOM 539 C C . SER A 1 71 ? 1.545 -4.555 9.484 1.00 92.50 71 SER A C 1
ATOM 541 O O . SER A 1 71 ? 2.462 -4.935 10.210 1.00 92.50 71 SER A O 1
ATOM 543 N N . PHE A 1 72 ? 0.406 -5.232 9.331 1.00 91.62 72 PHE A N 1
ATOM 544 C CA . PHE A 1 72 ? 0.058 -6.496 9.999 1.00 91.62 72 PHE A CA 1
ATOM 545 C C . PHE A 1 72 ? -0.041 -6.422 11.530 1.00 91.62 72 PHE A C 1
ATOM 547 O O . PHE A 1 72 ? -0.094 -7.447 12.200 1.00 91.62 72 PHE A O 1
ATOM 554 N N . GLN A 1 73 ? -0.114 -5.217 12.094 1.00 90.88 73 GLN A N 1
ATOM 555 C CA . GLN A 1 73 ? -0.499 -4.991 13.487 1.00 90.88 73 GLN A CA 1
ATOM 556 C C . GLN A 1 73 ? -1.932 -4.437 13.556 1.00 90.88 73 GLN A C 1
ATOM 558 O O . GLN A 1 73 ? -2.447 -3.960 12.538 1.00 90.88 73 GLN A O 1
ATOM 563 N N . PRO A 1 74 ? -2.606 -4.500 14.723 1.00 91.31 74 PRO A N 1
ATOM 564 C CA . PRO A 1 74 ? -3.939 -3.931 14.883 1.00 91.31 74 PRO A CA 1
ATOM 565 C C . PRO A 1 74 ? -3.984 -2.460 14.453 1.00 91.31 74 PRO A C 1
ATOM 567 O O . PRO A 1 74 ? -3.226 -1.633 14.961 1.00 91.31 74 PRO A O 1
ATOM 570 N N . TRP A 1 75 ? -4.885 -2.144 13.523 1.00 91.38 75 TRP A N 1
ATOM 571 C CA . TRP A 1 75 ? -5.017 -0.818 12.928 1.00 91.38 75 TRP A CA 1
ATOM 572 C C . TRP A 1 75 ? -6.358 -0.151 13.295 1.00 91.38 75 TRP A C 1
ATOM 574 O O . TRP A 1 75 ? -7.400 -0.810 13.259 1.00 91.38 75 TRP A O 1
ATOM 584 N N . PRO A 1 76 ? -6.378 1.161 13.593 1.00 91.44 76 PRO A N 1
ATOM 585 C CA . PRO A 1 76 ? -5.201 1.988 13.865 1.00 91.44 76 PRO A CA 1
ATOM 586 C C . PRO A 1 76 ? -4.520 1.527 15.164 1.00 91.44 76 PRO A C 1
ATOM 588 O O . PRO A 1 76 ? -5.106 0.749 15.916 1.00 91.44 76 PRO A O 1
ATOM 591 N N . SER A 1 77 ? -3.303 1.987 15.442 1.00 92.19 77 SER A N 1
ATOM 592 C CA . SER A 1 77 ? -2.591 1.672 16.689 1.00 92.19 77 SER A CA 1
ATOM 593 C C . SER A 1 77 ? -3.256 2.291 17.925 1.00 92.19 77 SER A C 1
ATOM 595 O O . SER A 1 77 ? -4.147 3.144 17.827 1.00 92.19 77 SER A O 1
ATOM 597 N N . GLU A 1 78 ? -2.790 1.902 19.114 1.00 92.31 78 GLU A N 1
ATOM 598 C CA . GLU A 1 78 ? -3.205 2.545 20.368 1.00 92.31 78 GLU A CA 1
ATOM 599 C C . GLU A 1 78 ? -2.774 4.011 20.460 1.00 92.31 78 GLU A C 1
ATOM 601 O O . GLU A 1 78 ? -3.487 4.815 21.057 1.00 92.31 78 GLU A O 1
ATOM 606 N N . THR A 1 79 ? -1.655 4.360 19.821 1.00 91.12 79 THR A N 1
ATOM 607 C CA . THR A 1 79 ? -1.141 5.731 19.740 1.00 91.12 79 THR A CA 1
ATOM 608 C C . THR A 1 79 ? -2.113 6.650 19.000 1.00 91.12 79 THR A C 1
ATOM 610 O O . THR A 1 79 ? -2.300 7.798 19.399 1.00 91.12 79 THR A O 1
ATOM 613 N N . LEU A 1 80 ? -2.757 6.158 17.935 1.00 89.31 80 LEU A N 1
ATOM 614 C CA . LEU A 1 80 ? -3.734 6.937 17.167 1.00 89.31 80 LEU A CA 1
ATOM 615 C C . LEU A 1 80 ? -5.136 6.918 17.767 1.00 89.31 80 LEU A C 1
ATOM 617 O O . LEU A 1 80 ? -5.853 7.914 17.696 1.00 89.31 80 LEU A O 1
ATOM 621 N N . LEU A 1 81 ? -5.550 5.780 18.312 1.00 90.75 81 LEU A N 1
ATOM 622 C CA . LEU A 1 81 ? -6.868 5.623 18.905 1.00 90.75 81 LEU A CA 1
ATOM 623 C C . LEU A 1 81 ? -6.733 4.725 20.122 1.00 90.75 81 LEU A C 1
ATOM 625 O O . LEU A 1 81 ? -6.576 3.522 19.959 1.00 90.75 81 LEU A O 1
ATOM 629 N N . SER A 1 82 ? -6.786 5.278 21.331 1.00 92.50 82 SER A N 1
ATOM 630 C CA . SER A 1 82 ? -6.620 4.491 22.558 1.00 92.50 82 SER A CA 1
ATOM 631 C C . SER A 1 82 ? -7.781 3.516 22.780 1.00 92.50 82 SER A C 1
ATOM 633 O O . SER A 1 82 ? -8.883 3.708 22.260 1.00 92.50 82 SER A O 1
ATOM 635 N N . HIS A 1 83 ? -7.561 2.478 23.591 1.00 91.00 83 HIS A N 1
ATOM 636 C CA . HIS A 1 83 ? -8.636 1.557 23.975 1.00 91.00 83 HIS A CA 1
ATOM 637 C C . HIS A 1 83 ? -9.809 2.291 24.652 1.00 91.00 83 HIS A C 1
ATOM 639 O O . HIS A 1 83 ? -10.965 2.044 24.323 1.00 91.00 83 HIS A O 1
ATOM 645 N N . GLU A 1 84 ? -9.520 3.270 25.516 1.00 92.06 84 GLU A N 1
ATOM 646 C CA . GLU A 1 84 ? -10.537 4.119 26.153 1.00 92.06 84 GLU A CA 1
ATOM 647 C C . GLU A 1 84 ? -11.378 4.896 25.128 1.00 92.06 84 GLU A C 1
ATOM 649 O O . GLU A 1 84 ? -12.594 5.031 25.286 1.00 92.06 84 GLU A O 1
ATOM 654 N N . SER A 1 85 ? -10.750 5.360 24.043 1.00 92.31 85 SER A N 1
ATOM 655 C CA . SER A 1 85 ? -11.444 6.050 22.952 1.00 92.31 85 SER A CA 1
ATOM 656 C C . SER A 1 85 ? -12.350 5.098 22.171 1.00 92.31 85 SER A C 1
ATOM 658 O O . SER A 1 85 ? -13.469 5.472 21.838 1.00 92.31 85 SER A O 1
ATOM 660 N N . ILE A 1 86 ? -11.910 3.858 21.921 1.00 90.31 86 ILE A N 1
ATOM 661 C CA . ILE A 1 86 ? -12.738 2.820 21.280 1.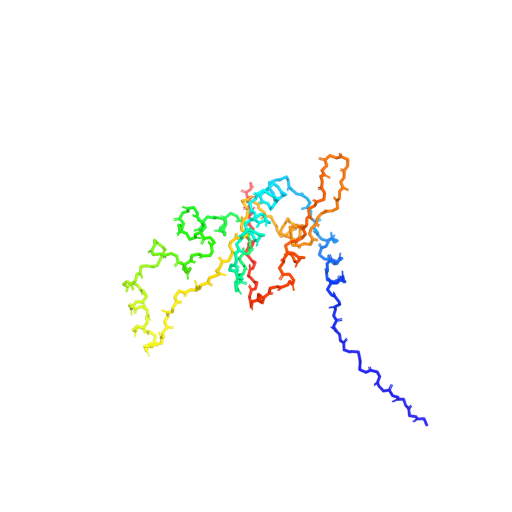00 90.31 86 ILE A CA 1
ATOM 662 C C . ILE A 1 86 ? -13.964 2.504 22.134 1.00 90.31 86 ILE A C 1
ATOM 664 O O . ILE A 1 86 ? -15.075 2.458 21.607 1.00 90.31 86 ILE A O 1
ATOM 668 N N . VAL A 1 87 ? -13.781 2.321 23.444 1.00 89.81 87 VAL A N 1
ATOM 669 C CA . VAL A 1 87 ? -14.886 2.070 24.381 1.00 89.81 87 VAL A CA 1
ATOM 670 C C . VAL A 1 87 ? -15.864 3.246 24.375 1.00 89.81 87 VAL A C 1
ATOM 672 O O . VAL A 1 87 ? -17.069 3.046 24.239 1.00 89.81 87 VAL A O 1
ATOM 675 N N . SER A 1 88 ? -15.346 4.475 24.434 1.00 90.44 88 SER A N 1
ATOM 676 C CA . SER A 1 88 ? -16.163 5.694 24.413 1.00 90.44 88 SER A CA 1
ATOM 677 C C . SER A 1 88 ? -16.946 5.854 23.105 1.00 90.44 88 SER A C 1
ATOM 679 O O . SER A 1 88 ? -18.129 6.189 23.130 1.00 90.44 88 SER A O 1
ATOM 681 N N . LEU A 1 89 ? -16.316 5.585 21.957 1.00 88.31 89 LEU A N 1
ATOM 682 C CA . LEU A 1 89 ? -16.973 5.620 20.648 1.00 88.31 89 LEU A CA 1
ATOM 683 C C . LEU A 1 89 ? -18.020 4.514 20.507 1.00 88.31 89 LEU A C 1
ATOM 685 O O . LEU A 1 89 ? -19.097 4.768 19.978 1.00 88.31 89 LEU A O 1
ATOM 689 N N . SER A 1 90 ? -17.729 3.309 21.000 1.00 89.06 90 SER A N 1
ATOM 690 C CA . SER A 1 90 ? -18.672 2.184 20.951 1.00 89.06 90 SER A CA 1
ATOM 691 C C . SER A 1 90 ? -19.931 2.511 21.756 1.00 89.06 90 SER A C 1
ATOM 693 O O . SER A 1 90 ? -21.039 2.350 21.249 1.00 89.06 90 SER A O 1
ATOM 695 N N . ALA A 1 91 ? -19.769 3.092 22.951 1.00 87.50 91 ALA A N 1
ATOM 696 C CA . ALA A 1 91 ? -20.886 3.575 23.762 1.00 87.50 91 ALA A CA 1
ATOM 697 C C . ALA A 1 91 ? -21.687 4.682 23.046 1.00 87.50 91 ALA A C 1
ATOM 699 O O . ALA A 1 91 ? -22.918 4.675 23.065 1.00 87.50 91 ALA A O 1
ATOM 700 N N . ALA A 1 92 ? -21.008 5.613 22.363 1.00 88.06 92 ALA A N 1
ATOM 701 C CA . ALA A 1 92 ? -21.661 6.672 21.589 1.00 88.06 92 ALA A CA 1
ATOM 702 C C . ALA A 1 92 ? -22.437 6.146 20.364 1.00 88.06 92 ALA A C 1
ATOM 704 O O . ALA A 1 92 ? -23.415 6.764 19.945 1.00 88.06 92 ALA A O 1
ATOM 705 N N . LEU A 1 93 ? -22.031 5.005 19.802 1.00 86.56 93 LEU A N 1
ATOM 706 C CA . LEU A 1 93 ? -22.682 4.352 18.662 1.00 86.56 93 LEU A CA 1
ATOM 707 C C . LEU A 1 93 ? -23.743 3.316 19.075 1.00 86.56 93 LEU A C 1
ATOM 709 O O . LEU A 1 93 ? -24.084 2.443 18.278 1.00 86.56 93 LEU A O 1
ATOM 713 N N . ASN A 1 94 ? -24.307 3.425 20.283 1.00 85.12 94 ASN A N 1
ATOM 714 C CA . ASN A 1 94 ? -25.293 2.485 20.837 1.00 85.12 94 ASN A CA 1
ATOM 715 C C . ASN A 1 94 ? -24.761 1.041 20.926 1.00 85.12 94 ASN A C 1
ATOM 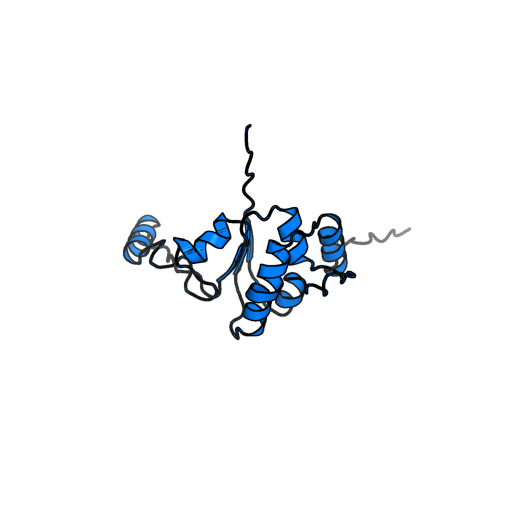717 O O . ASN A 1 94 ? -25.416 0.105 20.468 1.00 85.12 94 ASN A O 1
ATOM 721 N N . ASP A 1 95 ? -23.561 0.875 21.487 1.00 77.19 95 ASP A N 1
ATOM 722 C CA . ASP A 1 95 ? -22.881 -0.413 21.693 1.00 77.19 95 ASP A CA 1
ATOM 723 C C . ASP A 1 95 ? -22.602 -1.206 20.405 1.00 77.19 95 ASP A C 1
ATOM 725 O O . ASP A 1 95 ? -22.439 -2.429 20.421 1.00 77.19 95 ASP A O 1
ATOM 729 N N . GLN A 1 96 ? -22.478 -0.520 19.265 1.00 78.00 96 GLN A N 1
ATOM 730 C CA . GLN A 1 96 ? -21.868 -1.143 18.095 1.00 78.00 96 GLN A CA 1
ATOM 731 C C . GLN A 1 96 ? -20.394 -1.441 18.378 1.00 78.00 96 GLN A C 1
ATOM 733 O O . GLN A 1 96 ? -19.633 -0.565 18.789 1.00 78.00 96 GLN A O 1
ATOM 738 N N . SER A 1 97 ? -19.983 -2.688 18.140 1.00 78.25 97 SER A N 1
ATOM 739 C CA . SER A 1 97 ? -18.609 -3.118 18.381 1.00 78.25 97 SER A CA 1
ATOM 740 C C . SER A 1 97 ? -17.657 -2.461 17.380 1.00 78.25 97 SER A C 1
ATOM 742 O O . SER A 1 97 ? -17.596 -2.872 16.217 1.00 78.25 97 SER A O 1
ATOM 744 N N . ILE A 1 98 ? -16.886 -1.472 17.831 1.00 84.62 98 ILE A N 1
ATOM 745 C CA . ILE A 1 98 ? -15.736 -0.970 17.081 1.00 84.62 98 ILE A CA 1
ATOM 746 C C . ILE A 1 98 ? -14.540 -1.848 17.429 1.00 84.62 98 ILE A C 1
ATOM 748 O O . ILE A 1 98 ? -14.027 -1.814 18.544 1.00 84.62 98 ILE A O 1
ATOM 752 N N . ASN A 1 99 ? -14.081 -2.627 16.454 1.00 87.31 99 ASN A N 1
ATOM 753 C CA . ASN A 1 99 ? -12.871 -3.427 16.580 1.00 87.31 99 ASN A CA 1
ATOM 754 C C . ASN A 1 99 ? -11.765 -2.827 15.717 1.00 87.31 99 ASN A C 1
ATOM 756 O O . ASN A 1 99 ? -12.030 -2.280 14.644 1.00 87.31 99 ASN A O 1
ATOM 760 N N . ARG A 1 100 ? -10.517 -2.959 16.173 1.00 90.56 100 ARG A N 1
ATOM 761 C CA . ARG A 1 100 ? -9.362 -2.672 15.321 1.00 90.56 100 ARG A CA 1
ATOM 762 C C . ARG A 1 100 ? -9.319 -3.668 14.168 1.00 90.56 100 ARG A C 1
ATOM 764 O O . ARG A 1 100 ? -9.667 -4.836 14.329 1.00 90.56 100 ARG A O 1
ATOM 771 N N . LEU A 1 101 ? -8.859 -3.193 13.024 1.00 90.19 101 LEU A N 1
ATOM 772 C CA . LEU A 1 101 ? -8.663 -3.999 11.833 1.00 90.19 101 LEU A CA 1
ATOM 773 C C . LEU A 1 101 ? -7.382 -4.821 11.996 1.00 90.19 101 LEU A C 1
ATOM 775 O O . LEU A 1 101 ? -6.340 -4.289 12.380 1.00 90.19 101 LEU A O 1
ATOM 779 N N . SER A 1 102 ? -7.456 -6.114 11.709 1.00 88.50 102 SER A N 1
ATOM 780 C CA . SER A 1 102 ? -6.292 -6.992 11.591 1.00 88.50 102 SER A CA 1
ATOM 781 C C . SER A 1 102 ? -5.767 -6.998 10.157 1.00 88.50 102 SER A C 1
ATOM 783 O O . SER A 1 102 ? -6.490 -6.663 9.220 1.00 88.50 102 SER A O 1
ATOM 785 N N . ASN A 1 103 ? -4.507 -7.407 9.983 1.00 90.62 103 ASN A N 1
ATOM 786 C CA . ASN A 1 103 ? -3.912 -7.679 8.671 1.00 90.62 103 ASN A CA 1
ATOM 787 C C . ASN A 1 103 ? -3.994 -6.502 7.682 1.00 90.62 103 ASN A C 1
ATOM 789 O O . ASN A 1 103 ? -4.216 -6.687 6.484 1.00 90.62 103 ASN A O 1
ATOM 793 N N . VAL A 1 104 ? -3.816 -5.276 8.179 1.00 92.19 104 VAL A N 1
ATOM 794 C CA . VAL A 1 104 ? -3.732 -4.080 7.335 1.00 92.19 104 VAL A CA 1
ATOM 795 C C . VAL A 1 104 ? -2.310 -3.934 6.810 1.00 92.19 104 VAL A C 1
ATOM 797 O O . VAL A 1 104 ? -1.359 -3.865 7.586 1.00 92.19 104 VAL A O 1
ATOM 800 N N . PHE A 1 105 ? -2.153 -3.854 5.494 1.00 94.12 105 PHE A N 1
ATOM 801 C CA . PHE A 1 105 ? -0.878 -3.604 4.839 1.00 94.12 105 PHE A CA 1
ATOM 802 C C . PHE A 1 105 ? -0.777 -2.148 4.392 1.00 94.12 105 PHE A C 1
ATOM 804 O O . PHE A 1 105 ? -1.533 -1.681 3.540 1.00 94.12 105 PHE A O 1
ATOM 811 N N . ASN A 1 106 ? 0.182 -1.427 4.964 1.00 94.19 106 ASN A N 1
ATOM 812 C CA . ASN A 1 106 ? 0.502 -0.067 4.571 1.00 94.19 106 ASN A CA 1
ATOM 813 C C . ASN A 1 106 ? 1.510 -0.072 3.414 1.00 94.19 106 ASN A C 1
ATOM 815 O O . ASN A 1 106 ? 2.645 -0.518 3.572 1.00 94.19 106 ASN A O 1
ATOM 819 N N . ALA A 1 107 ? 1.083 0.448 2.266 1.00 94.69 107 ALA A N 1
ATOM 820 C CA . ALA A 1 107 ? 1.884 0.624 1.062 1.00 94.69 107 ALA A CA 1
ATOM 821 C C . ALA A 1 107 ? 2.016 2.115 0.681 1.00 94.69 107 ALA A C 1
ATOM 823 O O . ALA A 1 107 ? 2.032 2.473 -0.508 1.00 94.69 107 ALA A O 1
ATOM 824 N N . GLY A 1 108 ? 2.076 2.994 1.685 1.00 94.94 108 GLY A N 1
ATOM 825 C CA . GLY A 1 108 ? 2.287 4.430 1.523 1.00 94.94 108 GLY A CA 1
ATOM 826 C C . GLY A 1 108 ? 3.731 4.773 1.161 1.00 94.94 108 GLY A C 1
ATOM 827 O O . GLY A 1 108 ? 4.667 4.203 1.716 1.00 94.94 108 GLY A O 1
ATOM 828 N N . VAL A 1 109 ? 3.931 5.721 0.241 1.00 94.81 109 VAL A N 1
ATOM 829 C CA . VAL A 1 109 ? 5.269 6.226 -0.109 1.00 94.81 109 VAL A CA 1
ATOM 830 C C . VAL A 1 109 ? 5.276 7.743 -0.193 1.00 94.81 109 VAL A C 1
ATOM 832 O O . VAL A 1 109 ? 4.501 8.358 -0.923 1.00 94.81 109 VAL A O 1
ATOM 835 N N . GLY A 1 110 ? 6.228 8.363 0.496 1.00 93.94 110 GLY A N 1
ATOM 836 C CA . GLY A 1 110 ? 6.324 9.811 0.575 1.00 93.94 110 GLY A CA 1
ATOM 837 C C . GLY A 1 110 ? 6.402 10.532 -0.773 1.00 93.94 110 GLY A C 1
ATOM 838 O O . GLY A 1 110 ? 7.293 10.301 -1.601 1.00 93.94 110 GLY A O 1
ATOM 839 N N . GLY A 1 111 ? 5.481 11.479 -0.960 1.00 91.00 111 GLY A N 1
ATOM 840 C CA . GLY A 1 111 ? 5.368 12.322 -2.148 1.00 91.00 111 GLY A CA 1
ATOM 841 C C . G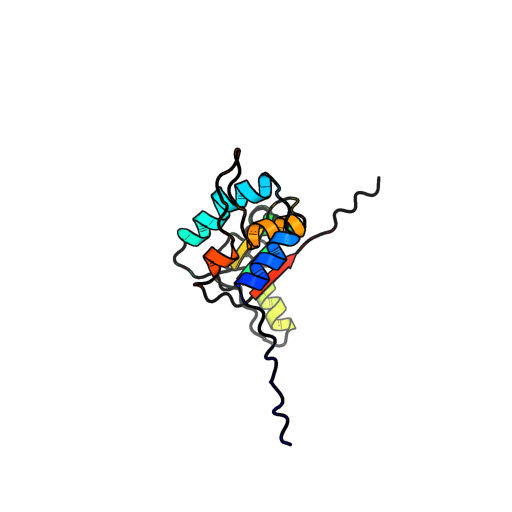LY A 1 111 ? 4.933 11.591 -3.417 1.00 91.00 111 GLY A C 1
ATOM 842 O O . GLY A 1 111 ? 5.159 12.124 -4.507 1.00 91.00 111 GLY A O 1
ATOM 843 N N . ASP A 1 112 ? 4.444 10.354 -3.321 1.00 93.38 112 ASP A N 1
ATOM 844 C CA . ASP A 1 112 ? 3.792 9.705 -4.454 1.00 93.38 112 ASP A CA 1
ATOM 845 C C . ASP A 1 112 ? 2.612 10.539 -4.937 1.00 93.38 112 ASP A C 1
ATOM 847 O O . ASP A 1 112 ? 1.822 11.055 -4.153 1.00 93.38 112 ASP A O 1
ATOM 851 N N . LYS A 1 113 ? 2.501 10.650 -6.255 1.00 92.81 113 LYS A N 1
ATOM 852 C CA . LYS A 1 113 ? 1.274 11.072 -6.918 1.00 92.81 113 LYS A CA 1
ATOM 853 C C . LYS A 1 113 ? 0.510 9.847 -7.388 1.00 92.81 113 LYS A C 1
ATOM 855 O O . LYS A 1 113 ? 1.047 8.736 -7.389 1.00 92.81 113 LYS A O 1
ATOM 860 N N . PHE A 1 114 ? -0.710 10.067 -7.862 1.00 91.88 114 PHE A N 1
ATOM 861 C CA . PHE A 1 114 ? -1.548 9.014 -8.420 1.00 91.88 114 PHE A CA 1
ATOM 862 C C . PHE A 1 114 ? -0.794 8.161 -9.451 1.00 91.88 114 PHE A C 1
ATOM 864 O O . PHE A 1 114 ? -0.704 6.948 -9.289 1.00 91.88 114 PHE A O 1
ATOM 871 N N . GLU A 1 115 ? -0.118 8.780 -10.424 1.00 93.50 115 GLU A N 1
ATOM 872 C CA . GLU A 1 115 ? 0.660 8.067 -11.445 1.00 93.50 115 GLU A CA 1
ATOM 873 C C . GLU A 1 115 ? 1.781 7.169 -10.881 1.00 93.50 115 GLU A C 1
ATOM 875 O O . GLU A 1 115 ? 2.142 6.161 -11.490 1.00 93.50 115 GLU A O 1
ATOM 880 N N . ASN A 1 116 ? 2.342 7.508 -9.717 1.00 94.19 116 ASN A N 1
ATOM 881 C CA . ASN A 1 116 ? 3.395 6.719 -9.081 1.00 94.19 116 ASN A CA 1
ATOM 882 C C . ASN A 1 116 ? 2.808 5.531 -8.317 1.00 94.19 116 ASN A C 1
ATOM 884 O O . ASN A 1 116 ? 3.397 4.452 -8.312 1.00 94.19 116 ASN A O 1
ATOM 888 N N . ILE A 1 117 ? 1.626 5.706 -7.723 1.00 93.62 117 ILE A N 1
ATOM 889 C CA . ILE A 1 117 ? 0.874 4.604 -7.119 1.00 93.62 117 ILE A CA 1
ATOM 890 C C . ILE A 1 117 ? 0.500 3.590 -8.202 1.00 93.62 117 ILE A C 1
ATOM 892 O O . ILE A 1 117 ? 0.738 2.398 -8.016 1.00 93.62 117 ILE A O 1
ATOM 896 N N . LEU A 1 118 ? 0.010 4.051 -9.360 1.00 93.56 118 LEU A N 1
ATOM 897 C CA . LEU A 1 118 ? -0.300 3.173 -10.495 1.00 93.56 118 LEU A CA 1
ATOM 898 C C . LEU A 1 118 ? 0.929 2.390 -10.971 1.00 93.56 118 LEU A C 1
ATOM 900 O O . LEU A 1 118 ? 0.830 1.193 -11.233 1.00 93.56 118 LEU A O 1
ATOM 904 N N . TYR A 1 119 ? 2.094 3.043 -11.022 1.00 94.44 119 TYR A N 1
ATOM 905 C CA . TYR A 1 119 ? 3.361 2.387 -11.354 1.00 94.44 119 TYR A CA 1
ATOM 906 C C . TYR A 1 119 ? 3.692 1.234 -10.397 1.00 94.44 119 TYR A C 1
ATOM 908 O O . TYR A 1 119 ? 4.078 0.156 -10.839 1.00 94.44 119 TYR A O 1
ATOM 916 N N . ARG A 1 120 ? 3.505 1.424 -9.087 1.00 95.00 120 ARG A N 1
ATOM 917 C CA . ARG A 1 120 ? 3.752 0.370 -8.087 1.00 95.00 120 ARG A CA 1
ATOM 918 C C . ARG A 1 120 ? 2.697 -0.733 -8.127 1.00 95.00 120 ARG A C 1
ATOM 920 O O . ARG A 1 120 ? 3.021 -1.897 -7.914 1.00 95.00 120 ARG A O 1
ATOM 927 N N . LEU A 1 121 ? 1.445 -0.371 -8.397 1.00 92.75 121 LEU A N 1
ATOM 928 C CA . LEU A 1 121 ? 0.339 -1.314 -8.537 1.00 92.75 121 LEU A CA 1
ATOM 929 C C . LEU A 1 121 ? 0.553 -2.266 -9.712 1.00 92.75 121 LEU A C 1
ATOM 931 O O . LEU A 1 121 ? 0.500 -3.481 -9.533 1.00 92.75 121 LEU A O 1
ATOM 935 N N . ALA A 1 122 ? 0.808 -1.711 -10.897 1.00 92.06 122 ALA A N 1
ATOM 936 C CA . ALA A 1 122 ? 0.922 -2.472 -12.136 1.00 92.06 122 ALA A CA 1
ATOM 937 C C . ALA A 1 122 ? 2.317 -3.075 -12.361 1.00 92.06 122 ALA A C 1
ATOM 939 O O . ALA A 1 122 ? 2.464 -4.004 -13.155 1.00 92.06 122 ALA A O 1
ATOM 940 N N . GLY A 1 123 ? 3.332 -2.553 -11.671 1.00 91.94 123 GLY A N 1
ATOM 941 C CA . GLY A 1 123 ? 4.723 -2.931 -11.871 1.00 91.94 123 GLY A CA 1
ATOM 942 C C . GLY A 1 123 ? 5.376 -2.186 -13.033 1.00 91.94 123 GLY A C 1
ATOM 943 O O . GLY A 1 123 ? 4.731 -1.502 -13.831 1.00 91.94 123 GLY A O 1
ATOM 944 N N . GLY A 1 124 ? 6.695 -2.323 -13.111 1.00 89.19 124 GLY A N 1
ATOM 945 C CA . GLY A 1 124 ? 7.535 -1.654 -14.097 1.00 89.19 124 GLY A CA 1
ATOM 946 C C . GLY A 1 124 ? 8.366 -2.656 -14.877 1.00 89.19 124 GLY A C 1
ATOM 947 O O . GLY A 1 124 ? 8.958 -3.562 -14.293 1.00 89.19 124 GLY A O 1
ATOM 948 N N . ASP A 1 125 ? 8.437 -2.474 -16.191 1.00 88.44 125 ASP A N 1
ATOM 949 C CA . ASP A 1 125 ? 9.302 -3.289 -17.035 1.00 88.44 125 ASP A CA 1
ATOM 950 C C . ASP A 1 125 ? 10.775 -2.902 -16.818 1.00 88.44 125 ASP A C 1
ATOM 952 O O . ASP A 1 125 ? 11.101 -1.769 -16.432 1.00 88.44 125 ASP A O 1
ATOM 956 N N . SER A 1 126 ? 11.671 -3.859 -17.057 1.00 86.12 126 SER A N 1
ATOM 957 C CA . SER A 1 126 ? 13.114 -3.633 -16.980 1.00 86.12 126 SER A CA 1
ATOM 958 C C . SER A 1 126 ? 13.554 -2.553 -17.968 1.00 86.12 126 SER A C 1
ATOM 960 O O . SER A 1 126 ? 13.067 -2.506 -19.098 1.00 86.12 126 SER A O 1
ATOM 962 N N . SER A 1 127 ? 14.527 -1.734 -17.579 1.00 84.44 127 SER A N 1
ATOM 963 C CA . SER A 1 127 ? 15.252 -0.848 -18.497 1.00 84.44 127 SER A CA 1
ATOM 964 C C . SER A 1 127 ? 16.754 -0.994 -18.292 1.00 84.44 127 SER A C 1
ATOM 966 O O . SER A 1 127 ? 17.177 -1.645 -17.342 1.00 84.44 127 SER A O 1
ATOM 968 N N . GLU A 1 128 ? 17.558 -0.343 -19.133 1.00 77.62 128 GLU A N 1
ATOM 969 C CA . GLU A 1 128 ? 19.028 -0.387 -19.042 1.00 77.62 128 GLU A CA 1
ATOM 970 C C . GLU A 1 128 ? 19.543 -0.078 -17.624 1.00 77.62 128 GLU A C 1
ATOM 972 O O . GLU A 1 128 ? 20.406 -0.789 -17.120 1.00 77.62 128 GLU A O 1
ATOM 977 N N . ASP A 1 129 ? 18.922 0.888 -16.937 1.00 83.00 129 ASP A N 1
ATOM 978 C CA . ASP A 1 129 ? 19.336 1.312 -15.593 1.00 83.00 129 ASP A CA 1
ATOM 979 C C . ASP A 1 129 ? 18.532 0.703 -14.429 1.00 83.00 129 ASP A C 1
ATOM 981 O O . ASP A 1 129 ? 18.751 1.081 -13.275 1.00 83.00 129 ASP A O 1
ATOM 985 N N . ARG A 1 130 ? 17.555 -0.188 -14.678 1.00 83.44 130 ARG A N 1
ATOM 986 C CA . ARG A 1 130 ? 16.714 -0.723 -13.587 1.00 83.44 130 ARG A CA 1
ATOM 987 C C . ARG A 1 130 ? 16.181 -2.138 -13.835 1.00 83.44 130 ARG A C 1
ATOM 989 O O . ARG A 1 130 ? 15.677 -2.425 -14.926 1.00 83.44 130 ARG A O 1
ATOM 996 N N . PRO A 1 131 ? 16.199 -3.011 -12.809 1.00 87.19 131 PRO A N 1
ATOM 997 C CA . PRO A 1 131 ? 15.527 -4.299 -12.892 1.00 87.19 131 PRO A CA 1
ATOM 998 C C . PRO A 1 131 ? 13.999 -4.110 -12.938 1.00 87.19 131 PRO A C 1
ATOM 1000 O O . PRO A 1 131 ? 13.495 -3.042 -12.571 1.00 87.19 131 PRO A O 1
ATOM 1003 N N . PRO A 1 132 ? 13.246 -5.129 -13.386 1.00 92.50 132 PRO A N 1
ATOM 1004 C CA . PRO A 1 132 ? 11.792 -5.053 -13.392 1.00 92.50 132 PRO A CA 1
ATOM 1005 C C . PRO A 1 132 ? 11.252 -4.956 -11.959 1.00 92.50 132 PRO A C 1
ATOM 1007 O O . PRO A 1 132 ? 11.809 -5.545 -11.031 1.00 92.50 132 PRO A O 1
ATOM 1010 N N . LEU A 1 133 ? 10.148 -4.231 -11.786 1.00 93.19 133 LEU A N 1
ATOM 1011 C CA . LEU A 1 133 ? 9.405 -4.173 -10.530 1.00 93.19 133 LEU A CA 1
ATOM 1012 C C . LEU A 1 133 ? 8.164 -5.066 -10.647 1.00 93.19 133 LEU A C 1
ATOM 1014 O O . LEU A 1 133 ? 7.284 -4.732 -11.446 1.00 93.19 133 LEU A O 1
ATOM 1018 N N . PRO A 1 134 ? 8.047 -6.144 -9.850 1.00 93.00 134 PRO A N 1
ATOM 1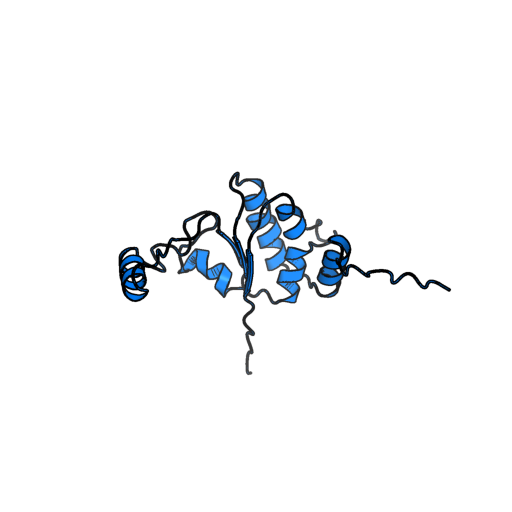019 C CA . PRO A 1 134 ? 6.787 -6.867 -9.719 1.00 93.00 134 PRO A CA 1
ATOM 1020 C C . PRO A 1 134 ? 5.676 -5.916 -9.261 1.00 93.00 134 PRO A C 1
ATOM 1022 O O . PRO A 1 134 ? 5.883 -5.126 -8.337 1.00 93.00 134 PRO A O 1
ATOM 1025 N N . GLY A 1 135 ? 4.508 -5.962 -9.902 1.00 91.81 135 GLY A N 1
ATOM 1026 C CA . GLY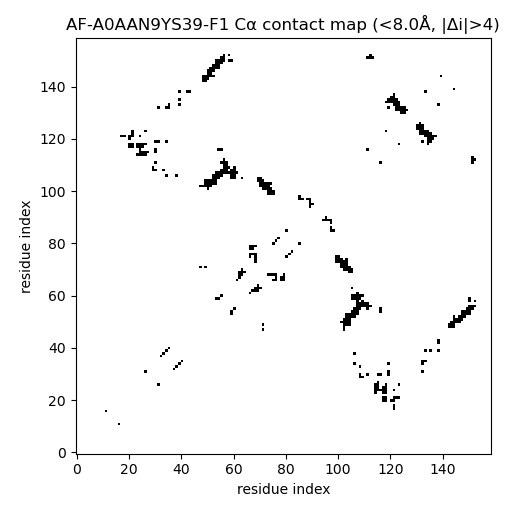 A 1 135 ? 3.380 -5.135 -9.486 1.00 91.81 135 GLY A CA 1
ATOM 1027 C C . GLY A 1 135 ? 2.815 -5.613 -8.153 1.00 91.81 135 GLY A C 1
ATOM 1028 O O . GLY A 1 135 ? 2.736 -6.817 -7.909 1.00 91.81 135 GLY A O 1
ATOM 1029 N N . LEU A 1 136 ? 2.368 -4.689 -7.298 1.00 91.50 136 LEU A N 1
ATOM 1030 C CA . LEU A 1 136 ? 1.647 -5.065 -6.076 1.00 91.50 136 LEU A CA 1
ATOM 1031 C C . LEU A 1 136 ? 0.407 -5.908 -6.396 1.00 91.50 136 LEU A C 1
ATOM 1033 O O . LEU A 1 136 ? 0.099 -6.817 -5.633 1.00 91.50 136 LEU A O 1
ATOM 1037 N N . LEU A 1 137 ? -0.259 -5.657 -7.532 1.00 88.81 137 LEU A N 1
ATOM 1038 C CA . LEU A 1 137 ? -1.367 -6.495 -7.991 1.00 88.81 137 LEU A CA 1
ATOM 1039 C C . LEU A 1 137 ? -0.933 -7.951 -8.176 1.00 88.81 137 LEU A C 1
ATOM 1041 O O . LEU A 1 137 ? -1.613 -8.836 -7.677 1.00 88.81 137 LEU A O 1
ATOM 1045 N N . ASP A 1 138 ? 0.213 -8.206 -8.807 1.00 88.12 138 ASP A N 1
ATOM 1046 C CA . ASP A 1 138 ? 0.698 -9.571 -9.053 1.00 88.12 138 ASP A CA 1
ATOM 1047 C C . ASP A 1 138 ? 1.035 -10.293 -7.742 1.00 88.12 138 ASP A C 1
ATOM 1049 O O . ASP A 1 138 ? 0.722 -11.467 -7.559 1.00 88.12 138 ASP A O 1
ATOM 1053 N N . VAL A 1 139 ? 1.655 -9.578 -6.798 1.00 88.12 139 VAL A N 1
ATOM 1054 C CA . VAL A 1 139 ? 2.049 -10.140 -5.495 1.00 88.12 139 VAL A CA 1
ATOM 1055 C C . VAL A 1 139 ? 0.824 -10.443 -4.622 1.00 88.12 139 VAL A C 1
ATOM 1057 O O . VAL A 1 139 ? 0.849 -11.373 -3.813 1.00 88.12 139 VAL A O 1
ATOM 1060 N N . LEU A 1 140 ? -0.250 -9.670 -4.786 1.00 86.19 140 LEU A N 1
ATOM 1061 C CA . LEU A 1 140 ? -1.482 -9.781 -4.006 1.00 86.19 140 LEU A CA 1
ATOM 1062 C C . LEU A 1 140 ? -2.570 -10.621 -4.689 1.00 86.19 140 LEU A C 1
ATOM 1064 O O . LEU A 1 140 ? -3.512 -11.018 -4.015 1.00 86.19 140 LEU A O 1
ATOM 1068 N N . GLN A 1 141 ? -2.441 -10.940 -5.980 1.00 74.25 141 GLN A N 1
ATOM 1069 C CA . GLN A 1 141 ? -3.432 -11.689 -6.772 1.00 74.25 141 GLN A CA 1
ATOM 1070 C C . GLN A 1 141 ? -3.777 -13.074 -6.205 1.00 74.25 141 GLN A C 1
ATOM 1072 O O . GLN A 1 141 ? -4.862 -13.587 -6.462 1.00 74.25 141 GLN A O 1
ATOM 1077 N N . LEU A 1 142 ? -2.872 -13.680 -5.435 1.00 61.16 142 LEU A N 1
ATOM 1078 C CA . LEU A 1 142 ? -3.099 -14.972 -4.782 1.00 61.16 142 LEU A CA 1
ATOM 1079 C C . LEU A 1 142 ? -3.723 -14.850 -3.384 1.00 61.16 142 LEU A C 1
ATOM 1081 O O . LEU A 1 142 ? -3.889 -15.866 -2.716 1.00 61.16 142 LEU A O 1
ATOM 1085 N N . ARG A 1 143 ? -4.031 -13.633 -2.922 1.00 67.12 143 ARG A N 1
ATOM 1086 C CA . ARG A 1 143 ? -4.460 -13.351 -1.547 1.00 67.12 143 ARG A CA 1
ATOM 1087 C C . ARG A 1 143 ? -5.862 -12.757 -1.520 1.00 67.12 143 ARG A C 1
ATOM 1089 O O . ARG A 1 143 ? -6.258 -12.020 -2.423 1.00 67.12 143 ARG A O 1
ATOM 1096 N N . ASN A 1 144 ? -6.614 -13.050 -0.463 1.00 63.16 144 ASN A N 1
ATOM 1097 C CA . ASN A 1 144 ? -8.000 -12.601 -0.328 1.00 63.16 144 ASN A CA 1
ATOM 1098 C C . ASN A 1 144 ? -8.091 -11.150 0.190 1.00 63.16 144 ASN A C 1
ATOM 1100 O O . ASN A 1 144 ? -8.531 -10.901 1.315 1.00 63.16 144 ASN A O 1
ATOM 1104 N N . VAL A 1 145 ? -7.645 -10.185 -0.621 1.00 68.19 145 VAL A N 1
ATOM 1105 C CA . VAL A 1 145 ? -7.715 -8.754 -0.280 1.00 68.19 145 VAL A CA 1
ATOM 1106 C C . VAL A 1 145 ? -9.156 -8.265 -0.424 1.00 68.19 145 VAL A C 1
ATOM 1108 O O . VAL A 1 145 ? -9.722 -8.282 -1.517 1.00 68.19 145 VAL A O 1
ATOM 1111 N N . LYS A 1 146 ? -9.749 -7.794 0.677 1.00 59.12 146 LYS A N 1
ATOM 1112 C CA . LYS A 1 146 ? -11.158 -7.373 0.737 1.00 59.12 146 LYS A CA 1
ATOM 1113 C C . LYS A 1 146 ? -11.355 -5.889 0.423 1.00 59.12 146 LYS A C 1
ATOM 1115 O O . LYS A 1 146 ? -12.454 -5.507 0.028 1.00 59.12 146 LYS A O 1
ATOM 1120 N N . LEU A 1 147 ? -10.327 -5.052 0.603 1.00 57.53 147 LEU A N 1
ATOM 1121 C CA . LEU A 1 147 ? -10.430 -3.603 0.409 1.00 57.53 147 LEU A CA 1
ATOM 1122 C C . LEU A 1 147 ? -9.108 -2.969 -0.044 1.00 57.53 147 LEU A C 1
ATOM 1124 O O . LEU A 1 147 ? -8.057 -3.185 0.564 1.00 57.53 147 LEU A O 1
ATOM 1128 N N . TRP A 1 148 ? -9.208 -2.124 -1.071 1.00 59.38 148 TRP A N 1
ATOM 1129 C CA . TRP A 1 148 ? -8.160 -1.210 -1.516 1.00 59.38 148 TRP A CA 1
ATOM 1130 C C . TRP A 1 148 ? -8.629 0.218 -1.278 1.00 59.38 148 TRP A C 1
ATOM 1132 O O . TRP A 1 148 ? -9.664 0.611 -1.813 1.00 59.38 148 TRP A O 1
ATOM 1142 N N . ASP A 1 149 ? -7.866 0.988 -0.509 1.00 58.19 149 ASP A N 1
ATOM 1143 C CA . ASP A 1 149 ? -8.109 2.421 -0.353 1.00 58.19 149 ASP A CA 1
ATOM 1144 C C . ASP A 1 149 ? -6.883 3.200 -0.830 1.00 58.19 149 ASP A C 1
ATOM 1146 O O . ASP A 1 149 ? -5.743 2.834 -0.524 1.00 58.19 149 ASP A O 1
ATOM 1150 N N . SER A 1 150 ? -7.113 4.239 -1.630 1.00 57.41 150 SER A N 1
ATOM 1151 C CA . SER A 1 150 ? -6.060 5.048 -2.236 1.00 57.41 150 SER A CA 1
ATOM 1152 C C . SER A 1 150 ? -6.207 6.502 -1.817 1.00 57.41 150 SER A C 1
ATOM 1154 O O . SER A 1 150 ? -7.121 7.191 -2.269 1.00 57.41 150 SER A O 1
ATOM 1156 N N . PHE A 1 151 ? -5.264 6.993 -1.017 1.00 58.47 151 PHE A N 1
ATOM 1157 C CA . PHE A 1 151 ? -5.198 8.399 -0.635 1.00 58.47 151 PHE A CA 1
ATOM 1158 C C . PHE A 1 151 ? -4.095 9.108 -1.415 1.00 58.47 151 PHE A C 1
ATOM 1160 O O . PHE A 1 151 ? -2.906 8.840 -1.235 1.00 58.47 151 PHE A O 1
ATOM 1167 N N . THR A 1 152 ? -4.495 10.051 -2.261 1.00 55.72 152 THR A N 1
ATOM 1168 C CA . THR A 1 152 ? -3.582 11.001 -2.901 1.00 55.72 152 THR A CA 1
ATOM 1169 C C . THR A 1 152 ? -3.982 12.410 -2.498 1.00 55.72 152 THR A C 1
ATOM 1171 O O . THR A 1 152 ? -5.059 12.870 -2.877 1.00 55.72 152 THR A O 1
ATOM 1174 N N . GLY A 1 153 ? -3.136 13.101 -1.737 1.00 45.81 153 GLY A N 1
ATOM 1175 C CA . GLY A 1 153 ? -3.302 14.527 -1.485 1.00 45.81 153 GLY A CA 1
ATOM 1176 C C . GLY A 1 153 ? -2.699 15.346 -2.625 1.00 45.81 153 GLY A C 1
ATOM 1177 O O . GLY A 1 153 ? -1.519 15.206 -2.949 1.00 45.81 153 GLY A O 1
ATOM 1178 N N . GLU A 1 154 ? -3.474 16.252 -3.224 1.00 45.72 154 GLU A N 1
ATOM 1179 C CA . GLU A 1 154 ? -2.903 17.308 -4.064 1.00 45.72 154 GLU A CA 1
ATOM 1180 C C . GLU A 1 154 ? -2.055 18.235 -3.185 1.00 45.72 154 GLU A C 1
ATOM 1182 O O . GLU A 1 154 ? -2.566 19.045 -2.414 1.00 45.72 154 GLU A O 1
ATOM 1187 N N . THR A 1 155 ? -0.729 18.153 -3.306 1.00 47.84 155 THR A N 1
ATOM 1188 C CA . THR A 1 155 ? 0.146 19.225 -2.818 1.00 47.84 155 THR A CA 1
ATOM 1189 C C . THR A 1 155 ? 0.157 20.340 -3.859 1.00 47.84 155 THR A C 1
ATOM 1191 O O . THR A 1 155 ? 1.109 20.505 -4.623 1.00 47.84 155 THR A O 1
ATOM 1194 N N . SER A 1 156 ? -0.924 21.117 -3.904 1.00 41.97 156 SER A N 1
ATOM 1195 C CA . SER A 1 156 ? -0.944 22.397 -4.607 1.00 41.97 156 SER A CA 1
ATOM 1196 C C . SER A 1 156 ? 0.012 23.345 -3.887 1.00 41.97 156 SER A C 1
ATOM 1198 O O . SER A 1 156 ? -0.346 24.008 -2.918 1.00 41.97 156 SER A O 1
ATOM 1200 N N . ARG A 1 157 ? 1.273 23.390 -4.332 1.00 40.12 157 ARG A N 1
ATOM 1201 C CA . ARG A 1 157 ? 2.157 24.521 -4.036 1.00 40.12 157 ARG A CA 1
ATOM 1202 C C . ARG A 1 157 ? 1.612 25.719 -4.808 1.00 40.12 157 ARG A C 1
ATOM 1204 O O . ARG A 1 157 ? 1.950 25.902 -5.971 1.00 40.12 157 ARG A O 1
ATOM 1211 N N . THR A 1 158 ? 0.767 26.521 -4.170 1.00 38.41 158 THR A N 1
ATOM 1212 C CA . THR A 1 158 ? 0.576 27.918 -4.569 1.00 38.41 158 THR A CA 1
ATOM 1213 C C . THR A 1 158 ? 1.897 28.641 -4.329 1.00 38.41 158 THR A C 1
ATOM 1215 O O . THR A 1 158 ? 2.257 28.906 -3.181 1.00 38.41 158 THR A O 1
ATOM 1218 N N . THR A 1 159 ? 2.657 28.843 -5.403 1.00 48.50 159 THR A N 1
ATOM 1219 C CA . THR A 1 159 ? 3.745 29.830 -5.481 1.00 48.50 159 THR A CA 1
ATOM 1220 C C . THR A 1 159 ? 3.180 31.216 -5.700 1.00 48.50 159 THR A C 1
ATOM 1222 O O . THR A 1 159 ? 2.238 31.307 -6.520 1.00 48.50 159 THR A O 1
#

Solvent-accessible surface area (backbone atoms only — not comparable to full-atom values): 9143 Å² total; per-residue (Å²): 139,82,84,78,81,77,80,78,76,84,73,76,48,75,64,58,50,36,53,55,34,45,75,61,29,39,92,48,70,68,56,51,51,49,38,67,72,47,48,50,49,50,62,72,69,45,89,71,65,45,36,30,41,42,38,25,11,43,72,50,34,36,33,40,69,81,27,5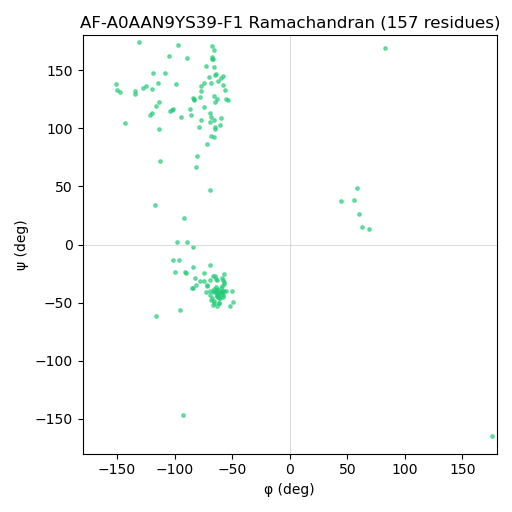9,33,48,60,62,38,57,35,72,12,60,84,67,50,37,71,69,52,43,53,52,50,16,57,73,58,75,65,45,87,70,72,67,43,64,28,34,34,68,57,29,34,74,79,39,48,65,36,31,51,30,23,45,36,47,23,41,78,62,51,99,92,39,77,59,41,81,15,50,52,69,77,43,68,88,45,78,60,77,44,80,46,77,50,68,78,85,82,76,76,84,124

Nearest PDB structures (foldseek):
  2hsj-assembly1_D  TM=5.359E-01  e=1.608E-01  Streptococcus pneumoniae TIGR4